Protein AF-A0A1X4HXM1-F1 (afdb_monomer)

Structure (mmCIF, N/CA/C/O backbone):
data_AF-A0A1X4HXM1-F1
#
_entry.id   AF-A0A1X4HXM1-F1
#
loop_
_atom_site.group_PDB
_atom_site.id
_atom_site.type_symbol
_atom_site.label_atom_id
_atom_site.label_alt_id
_atom_site.label_comp_id
_atom_site.label_asym_id
_atom_site.label_entity_id
_atom_site.label_seq_id
_atom_site.pdbx_PDB_ins_code
_atom_site.Cartn_x
_atom_site.Cartn_y
_atom_site.Cartn_z
_atom_site.occupancy
_atom_site.B_iso_or_equiv
_atom_site.auth_seq_id
_atom_site.auth_comp_id
_atom_site.auth_asym_id
_atom_site.auth_atom_id
_atom_site.pdbx_PDB_model_num
ATOM 1 N N . MET A 1 1 ? 23.813 44.637 -38.291 1.00 51.50 1 MET A N 1
ATOM 2 C CA . MET A 1 1 ? 22.691 43.859 -37.714 1.00 51.50 1 MET A CA 1
ATOM 3 C C . MET A 1 1 ? 22.560 42.425 -38.251 1.00 51.50 1 MET A C 1
ATOM 5 O O . MET A 1 1 ? 22.013 41.606 -37.536 1.00 51.50 1 MET A O 1
ATOM 9 N N . GLN A 1 2 ? 23.071 42.062 -39.441 1.00 56.50 2 GLN A N 1
ATOM 10 C CA . GLN A 1 2 ? 22.974 40.673 -39.950 1.00 56.50 2 GLN A CA 1
ATOM 11 C C . GLN A 1 2 ? 23.873 39.649 -39.226 1.00 56.50 2 GLN A C 1
ATOM 13 O O . GLN A 1 2 ? 23.544 38.467 -39.195 1.00 56.50 2 GLN A O 1
ATOM 18 N N . LYS A 1 3 ? 24.991 40.093 -38.631 1.00 57.22 3 LYS A N 1
ATOM 19 C CA . LYS A 1 3 ? 25.939 39.215 -37.922 1.00 57.22 3 LYS A CA 1
ATOM 20 C C . LYS A 1 3 ? 25.284 38.527 -36.720 1.00 57.22 3 LYS A C 1
ATOM 22 O O . LYS A 1 3 ? 25.281 37.312 -36.648 1.00 57.22 3 LYS A O 1
ATOM 27 N N . THR A 1 4 ? 24.591 39.291 -35.877 1.00 70.38 4 THR A N 1
ATOM 28 C CA . THR A 1 4 ? 23.901 38.772 -34.688 1.00 70.38 4 THR A CA 1
ATOM 29 C C . THR A 1 4 ? 22.792 37.775 -35.017 1.00 70.38 4 THR A C 1
ATOM 31 O O . THR A 1 4 ? 22.704 36.748 -34.360 1.00 70.38 4 THR A O 1
ATOM 34 N N . ALA A 1 5 ? 21.979 38.019 -36.051 1.00 70.06 5 ALA A N 1
ATOM 35 C CA . ALA A 1 5 ? 20.930 37.075 -36.447 1.00 70.06 5 ALA A CA 1
ATOM 36 C C . ALA A 1 5 ? 21.510 35.761 -37.004 1.00 70.06 5 ALA A C 1
ATOM 38 O O . ALA A 1 5 ? 21.037 34.683 -36.658 1.00 70.06 5 ALA A O 1
ATOM 39 N N . ARG A 1 6 ? 22.566 35.840 -37.826 1.00 78.38 6 ARG A N 1
ATOM 40 C CA . ARG A 1 6 ? 23.258 34.656 -38.357 1.00 78.38 6 ARG A CA 1
ATOM 41 C C . ARG A 1 6 ? 23.930 33.854 -37.244 1.00 78.38 6 ARG A C 1
ATOM 43 O O . ARG A 1 6 ? 23.811 32.634 -37.232 1.00 78.38 6 ARG A O 1
ATOM 50 N N . ASP A 1 7 ? 24.578 34.533 -36.305 1.00 81.94 7 ASP A N 1
ATOM 51 C CA . ASP A 1 7 ? 25.254 33.900 -35.173 1.00 81.94 7 ASP A CA 1
ATOM 52 C C . ASP A 1 7 ? 24.243 33.261 -34.204 1.00 81.94 7 ASP A C 1
ATOM 54 O O . ASP A 1 7 ? 24.491 32.170 -33.701 1.00 81.94 7 ASP A O 1
ATOM 58 N N . MET A 1 8 ? 23.064 33.870 -34.013 1.00 85.75 8 MET A N 1
ATOM 59 C CA . MET A 1 8 ? 21.958 33.273 -33.250 1.00 85.75 8 MET A CA 1
ATOM 60 C C . MET A 1 8 ? 21.359 32.036 -33.927 1.00 85.75 8 MET A C 1
ATOM 62 O O . MET A 1 8 ? 21.031 31.063 -33.257 1.00 85.75 8 MET A O 1
ATOM 66 N N . ILE A 1 9 ? 21.207 32.050 -35.253 1.00 87.19 9 ILE A N 1
ATOM 67 C CA . ILE A 1 9 ? 20.710 30.881 -35.993 1.00 87.19 9 ILE A CA 1
ATOM 68 C C . ILE A 1 9 ? 21.734 29.743 -35.927 1.00 87.19 9 ILE A C 1
ATOM 70 O O . ILE A 1 9 ? 21.359 28.589 -35.736 1.00 87.19 9 ILE A O 1
ATOM 74 N N . LEU A 1 10 ? 23.026 30.064 -36.040 1.00 87.62 10 LEU A N 1
ATOM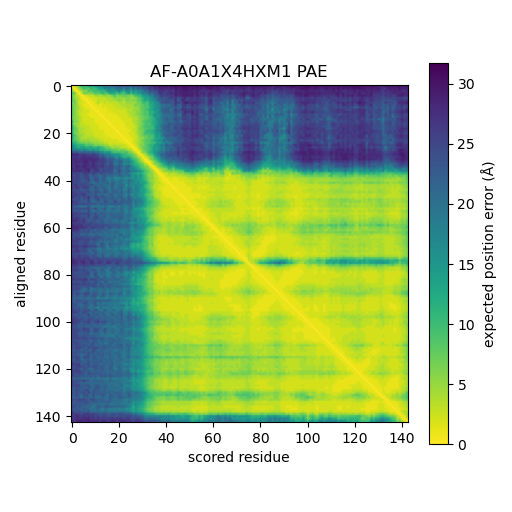 75 C CA . LEU A 1 10 ? 24.104 29.083 -35.922 1.00 87.62 10 LEU A CA 1
ATOM 76 C C . LEU A 1 10 ? 24.207 28.508 -34.506 1.00 87.62 10 LEU A C 1
ATOM 78 O O . LEU A 1 10 ? 24.401 27.303 -34.362 1.00 87.62 10 LEU A O 1
ATOM 82 N N . SER A 1 11 ? 24.044 29.330 -33.467 1.00 87.19 11 SER A N 1
ATOM 83 C CA . SER A 1 11 ? 24.045 28.843 -32.086 1.00 87.19 11 SER A CA 1
ATOM 84 C C . SER A 1 11 ? 22.822 27.977 -31.790 1.00 87.19 11 SER A C 1
ATOM 86 O O . SER A 1 11 ? 22.972 26.918 -31.187 1.00 87.19 11 SER A O 1
ATOM 88 N N . LEU A 1 12 ? 21.636 28.358 -32.276 1.00 90.50 12 LEU A N 1
ATOM 89 C CA . LEU A 1 12 ? 20.428 27.548 -32.138 1.00 90.50 12 LEU A CA 1
ATOM 90 C C . LEU A 1 12 ? 20.579 26.202 -32.854 1.00 90.50 12 LEU A C 1
ATOM 92 O O . LEU A 1 12 ? 20.308 25.165 -32.257 1.00 90.50 12 LEU A O 1
ATOM 96 N N . ALA A 1 13 ? 21.086 26.205 -34.090 1.00 92.69 13 ALA A N 1
ATOM 97 C CA . ALA A 1 13 ? 21.341 24.982 -34.846 1.00 92.69 13 ALA A CA 1
ATOM 98 C C . ALA A 1 13 ? 22.339 24.062 -34.129 1.00 92.69 13 ALA A C 1
ATOM 100 O O . ALA A 1 13 ? 22.124 22.852 -34.067 1.00 92.69 13 ALA A O 1
ATOM 101 N N . LEU A 1 14 ? 23.400 24.626 -33.544 1.00 93.75 14 LEU A N 1
ATOM 102 C CA . LEU A 1 14 ? 24.381 23.863 -32.777 1.00 93.75 14 LEU A CA 1
ATOM 103 C C . LEU A 1 14 ? 23.764 23.250 -31.514 1.00 93.75 14 LEU A C 1
ATOM 105 O O . LEU A 1 14 ? 23.992 22.076 -31.235 1.00 93.75 14 LEU A O 1
ATOM 109 N N . ILE A 1 15 ? 22.957 24.012 -30.772 1.00 91.12 15 ILE A N 1
ATOM 110 C CA . ILE A 1 15 ? 22.281 23.523 -29.564 1.00 91.12 15 ILE A CA 1
ATOM 111 C C . ILE A 1 15 ? 21.285 22.414 -29.917 1.00 91.12 15 ILE A C 1
ATOM 113 O O . ILE A 1 15 ? 21.283 21.378 -29.259 1.00 91.12 15 ILE A O 1
ATOM 117 N N . THR A 1 16 ? 20.480 22.581 -30.970 1.00 92.19 16 THR A N 1
ATOM 118 C CA . THR A 1 16 ? 19.543 21.545 -31.429 1.00 92.19 16 THR A CA 1
ATOM 119 C C . THR A 1 16 ? 20.273 20.288 -31.891 1.00 92.19 16 THR A C 1
ATOM 121 O O . THR A 1 16 ? 19.831 19.186 -31.584 1.00 92.19 16 THR A O 1
ATOM 124 N N . LEU A 1 17 ? 21.410 20.432 -32.577 1.00 94.50 17 LEU A N 1
ATOM 125 C CA . LEU A 1 17 ? 22.234 19.299 -32.992 1.00 94.50 17 LEU A CA 1
ATOM 126 C C . LEU A 1 17 ? 22.776 18.533 -31.779 1.00 94.50 17 LEU A C 1
ATOM 128 O O . LEU A 1 17 ? 22.647 17.315 -31.720 1.00 94.50 17 LEU A O 1
ATOM 132 N N . VAL A 1 18 ? 23.319 19.236 -30.783 1.00 93.12 18 VAL A N 1
ATOM 133 C CA . VAL A 1 18 ? 23.794 18.614 -29.538 1.00 93.12 18 VAL A CA 1
ATOM 134 C C . VAL A 1 18 ? 22.643 17.951 -28.780 1.00 93.12 18 VAL A C 1
ATOM 136 O O . VAL A 1 18 ? 22.785 16.810 -28.352 1.00 93.12 18 VAL A O 1
ATOM 139 N N . ALA A 1 19 ? 21.491 18.613 -28.659 1.00 87.69 19 ALA A N 1
ATOM 140 C CA . ALA A 1 19 ? 20.307 18.049 -28.017 1.00 87.69 19 ALA A CA 1
ATOM 141 C C . ALA A 1 19 ? 19.807 16.789 -28.740 1.00 87.69 19 ALA A C 1
ATOM 143 O O . ALA A 1 19 ? 19.483 15.807 -28.083 1.00 87.69 19 ALA A O 1
ATOM 144 N N . GLY A 1 20 ? 19.806 16.781 -30.076 1.00 89.25 20 GLY A N 1
ATOM 145 C CA . GLY A 1 20 ? 19.439 15.616 -30.883 1.00 89.25 20 GLY A CA 1
ATOM 146 C C . GLY A 1 2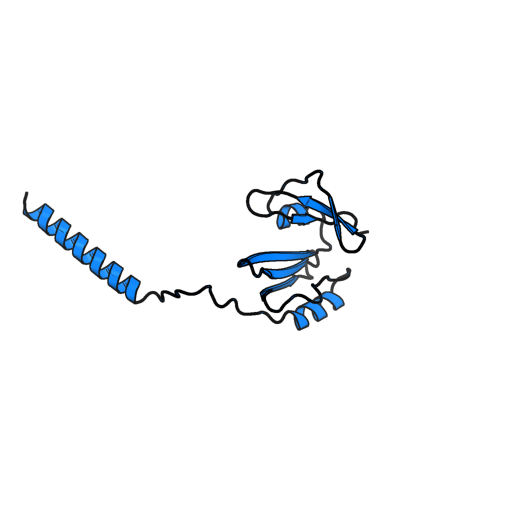0 ? 20.425 14.456 -30.742 1.00 89.25 20 GLY A C 1
ATOM 147 O O . GLY A 1 20 ? 20.010 13.303 -30.686 1.00 89.25 20 GLY A O 1
ATOM 148 N N . VAL A 1 21 ? 21.724 14.747 -30.619 1.00 91.06 21 VAL A N 1
ATOM 149 C CA . VAL A 1 21 ? 22.744 13.732 -30.322 1.00 91.06 21 VAL A CA 1
ATOM 150 C C . VAL A 1 21 ? 22.531 13.153 -28.924 1.00 91.06 21 VAL A C 1
ATOM 152 O O . VAL A 1 21 ? 22.490 11.937 -28.783 1.00 91.06 21 VAL A O 1
ATOM 155 N N . VAL A 1 22 ? 22.337 13.991 -27.901 1.00 87.56 22 VAL A N 1
ATOM 156 C CA . VAL A 1 22 ? 22.036 13.521 -26.537 1.00 87.56 22 VAL A CA 1
ATOM 157 C C . VAL A 1 22 ? 20.765 12.676 -26.529 1.00 87.56 22 VAL A C 1
ATOM 159 O O . VAL A 1 22 ? 20.764 11.601 -25.944 1.00 87.56 22 VAL A O 1
ATOM 162 N N . TRP A 1 23 ? 19.719 13.117 -27.227 1.00 83.56 23 TRP A N 1
ATOM 163 C CA . TRP A 1 23 ? 18.474 12.373 -27.390 1.00 83.56 23 TRP A CA 1
ATOM 164 C C . TRP A 1 23 ? 18.716 10.999 -28.034 1.00 83.56 23 TRP A C 1
ATOM 166 O O . TRP A 1 23 ? 18.313 9.995 -27.469 1.00 83.56 23 TRP A O 1
ATOM 176 N N . LEU A 1 24 ? 19.479 10.909 -29.127 1.00 85.38 24 LEU A N 1
ATOM 177 C CA . LEU A 1 24 ? 19.844 9.626 -29.753 1.00 85.38 24 LEU A CA 1
ATOM 178 C C . LEU A 1 24 ? 20.560 8.648 -28.806 1.00 85.38 24 LEU A C 1
ATOM 180 O O . LEU A 1 24 ? 20.439 7.438 -28.981 1.00 85.38 24 LEU A O 1
ATOM 184 N N . PHE A 1 25 ? 21.319 9.159 -27.832 1.00 81.94 25 PHE A N 1
ATOM 185 C CA . PHE A 1 25 ? 22.025 8.344 -26.839 1.00 81.94 25 PHE A CA 1
ATOM 186 C C . PHE A 1 25 ? 21.205 8.047 -25.580 1.00 81.94 25 PHE A C 1
ATOM 188 O O . PHE A 1 25 ? 21.586 7.159 -24.815 1.00 81.94 25 PHE A O 1
ATOM 195 N N . ILE A 1 26 ? 20.097 8.753 -25.346 1.00 77.31 26 ILE A N 1
ATOM 196 C CA . ILE A 1 26 ? 19.153 8.392 -24.292 1.00 77.31 26 ILE A CA 1
ATOM 197 C C . ILE A 1 26 ? 18.353 7.189 -24.807 1.00 77.31 26 ILE A C 1
ATOM 199 O O . ILE A 1 26 ? 17.733 7.287 -25.868 1.00 77.31 26 ILE A O 1
ATOM 203 N N . PRO A 1 27 ? 18.367 6.041 -24.110 1.00 70.19 27 PRO A N 1
ATOM 204 C CA . PRO A 1 27 ? 17.535 4.912 -24.489 1.00 70.19 27 PRO A CA 1
ATOM 205 C C . PRO A 1 27 ? 16.064 5.332 -24.415 1.00 70.19 27 PRO A C 1
ATOM 207 O O . PRO A 1 27 ? 15.543 5.658 -23.350 1.00 70.19 27 PRO A O 1
ATOM 210 N N . HIS A 1 28 ? 15.420 5.357 -25.578 1.00 62.22 28 HIS A N 1
ATOM 211 C CA . HIS A 1 28 ? 13.986 5.556 -25.719 1.00 62.22 28 HIS A CA 1
ATOM 212 C C . HIS A 1 28 ? 13.341 4.182 -25.625 1.00 62.22 28 HIS A C 1
ATOM 214 O O . HIS A 1 28 ? 13.176 3.485 -26.624 1.00 62.22 28 HIS A O 1
ATOM 220 N N . GLU A 1 29 ? 13.084 3.734 -24.400 1.00 57.44 29 GLU A N 1
ATOM 221 C CA . GLU A 1 29 ? 12.289 2.530 -24.193 1.00 57.44 29 GLU A CA 1
ATOM 222 C C . GLU A 1 29 ? 10.829 2.861 -24.549 1.00 57.44 29 GLU A C 1
ATOM 224 O O . GLU A 1 29 ? 10.062 3.332 -23.715 1.00 57.44 29 GLU A O 1
ATOM 229 N N . ASP A 1 30 ? 10.456 2.639 -25.816 1.00 49.62 30 ASP A N 1
ATOM 230 C CA . ASP A 1 30 ? 9.081 2.731 -26.345 1.00 49.62 30 ASP A CA 1
ATOM 231 C C . ASP A 1 30 ? 8.210 1.543 -25.879 1.00 49.62 30 ASP A C 1
ATOM 233 O O . ASP A 1 30 ? 7.473 0.918 -26.645 1.00 49.62 30 ASP A O 1
ATOM 237 N N . GLY A 1 31 ? 8.311 1.187 -24.602 1.00 52.25 31 GLY A N 1
ATOM 238 C CA . GLY A 1 31 ? 7.559 0.102 -23.993 1.00 52.25 31 GLY A CA 1
ATOM 239 C C . GLY A 1 31 ? 7.327 0.396 -22.525 1.00 52.25 31 GLY A C 1
ATOM 240 O O . GLY A 1 31 ? 8.193 0.957 -21.858 1.00 52.25 31 GLY A O 1
ATOM 241 N N . GLU A 1 32 ? 6.146 0.034 -22.015 1.00 52.38 32 GLU A N 1
ATOM 242 C CA . GLU A 1 32 ? 5.897 0.068 -20.576 1.00 52.38 32 GLU A CA 1
ATOM 243 C C . GLU A 1 32 ? 7.069 -0.608 -19.863 1.00 52.38 32 GLU A C 1
ATOM 245 O O . GLU A 1 32 ? 7.380 -1.751 -20.220 1.00 52.38 32 GLU A O 1
ATOM 250 N N . PRO A 1 33 ? 7.723 0.072 -18.900 1.00 52.59 33 PRO A N 1
ATOM 251 C CA . PRO A 1 33 ? 8.895 -0.469 -18.232 1.00 52.59 33 PRO A CA 1
ATOM 252 C C . PRO A 1 33 ? 8.563 -1.884 -17.780 1.00 52.59 33 PRO A C 1
ATOM 254 O O . PRO A 1 33 ? 7.509 -2.098 -17.165 1.00 52.59 33 PRO A O 1
ATOM 257 N N . ASP A 1 34 ? 9.411 -2.850 -18.146 1.00 51.97 34 ASP A N 1
ATOM 258 C CA . ASP A 1 34 ? 9.238 -4.238 -17.733 1.00 51.97 34 ASP A CA 1
ATOM 259 C C . ASP A 1 34 ? 9.310 -4.255 -16.212 1.00 51.97 34 ASP A C 1
ATOM 261 O O . ASP A 1 34 ? 10.386 -4.210 -15.609 1.00 51.97 34 ASP A O 1
ATOM 265 N N . ILE A 1 35 ? 8.139 -4.178 -15.575 1.00 57.31 35 ILE A N 1
ATOM 266 C CA . ILE A 1 35 ? 8.089 -4.083 -14.133 1.00 57.31 35 ILE A CA 1
ATOM 267 C C . ILE A 1 35 ? 8.567 -5.419 -13.622 1.00 57.31 35 ILE A C 1
ATOM 269 O O . ILE A 1 35 ? 7.854 -6.424 -13.691 1.00 57.31 35 ILE A O 1
ATOM 273 N N . LYS A 1 36 ? 9.805 -5.398 -13.131 1.00 62.19 36 LYS A N 1
ATOM 274 C CA . LYS A 1 36 ? 10.488 -6.545 -12.572 1.00 62.19 36 LYS A CA 1
ATOM 275 C C . LYS A 1 36 ? 9.580 -7.158 -11.519 1.00 62.19 36 LYS A C 1
ATOM 277 O O . LYS A 1 36 ? 9.412 -6.598 -10.437 1.00 62.19 36 LYS A O 1
ATOM 282 N N . ARG A 1 37 ? 8.983 -8.301 -11.862 1.00 71.44 37 ARG A N 1
ATOM 283 C CA . ARG A 1 37 ? 8.148 -9.058 -10.935 1.00 71.44 37 ARG A CA 1
ATOM 284 C C . ARG A 1 37 ? 8.994 -9.395 -9.720 1.00 71.44 37 ARG A C 1
ATOM 286 O O . ARG A 1 37 ? 10.048 -10.021 -9.849 1.00 71.44 37 ARG A O 1
ATOM 293 N N . VAL A 1 38 ? 8.537 -8.967 -8.554 1.00 80.19 38 VAL A N 1
ATOM 294 C CA . VAL A 1 38 ? 9.175 -9.326 -7.293 1.00 80.19 38 VAL A CA 1
ATOM 295 C C . VAL A 1 38 ? 8.493 -10.579 -6.758 1.00 80.19 38 VAL A C 1
ATOM 297 O O . VAL A 1 38 ? 7.278 -10.591 -6.563 1.00 80.19 38 VAL A O 1
ATOM 300 N N . ASP A 1 39 ? 9.263 -11.643 -6.528 1.00 84.62 39 ASP A N 1
ATOM 301 C CA . ASP A 1 39 ? 8.771 -12.787 -5.760 1.00 84.62 39 ASP A CA 1
ATOM 302 C C . ASP A 1 39 ? 8.722 -12.388 -4.282 1.00 84.62 39 ASP A C 1
ATOM 304 O O . ASP A 1 39 ? 9.751 -12.272 -3.621 1.00 84.62 39 ASP A O 1
ATOM 308 N N . TYR A 1 40 ? 7.512 -12.150 -3.779 1.00 90.00 40 TYR A N 1
ATOM 309 C CA . TYR A 1 40 ? 7.269 -11.717 -2.406 1.00 90.00 40 TYR A CA 1
ATOM 310 C C . TYR A 1 40 ? 7.078 -12.883 -1.428 1.00 90.00 40 TYR A C 1
ATOM 312 O O . TYR A 1 40 ? 6.777 -12.659 -0.255 1.00 90.00 40 TYR A O 1
ATOM 320 N N . ARG A 1 41 ? 7.207 -14.145 -1.867 1.00 89.88 41 ARG A N 1
ATOM 321 C CA . ARG A 1 41 ? 6.864 -15.307 -1.033 1.00 89.88 41 ARG A CA 1
ATOM 322 C C . ARG A 1 41 ? 7.765 -15.430 0.192 1.00 89.88 41 ARG A C 1
ATOM 324 O O . ARG A 1 41 ? 7.286 -15.771 1.273 1.00 89.88 41 ARG A O 1
ATOM 331 N N . VAL A 1 42 ? 9.061 -15.168 0.031 1.00 89.19 42 VAL A N 1
ATOM 332 C CA . VAL A 1 42 ? 10.035 -15.238 1.131 1.00 89.19 42 VAL A CA 1
ATOM 333 C C . VAL A 1 42 ? 9.772 -14.130 2.150 1.00 89.19 42 VAL A C 1
ATOM 335 O O . VAL A 1 42 ? 9.705 -14.404 3.351 1.00 89.19 42 VAL A O 1
ATOM 338 N N . ASP A 1 43 ? 9.551 -12.905 1.679 1.00 91.38 43 ASP A N 1
ATOM 339 C CA . ASP A 1 43 ? 9.205 -11.752 2.509 1.00 91.38 43 ASP A CA 1
ATOM 340 C C . ASP A 1 43 ? 7.890 -11.966 3.254 1.00 91.38 43 ASP A C 1
ATOM 342 O O . ASP A 1 43 ? 7.832 -11.736 4.457 1.00 91.38 43 ASP A O 1
ATOM 346 N N . LEU A 1 44 ? 6.862 -12.495 2.584 1.00 93.25 44 LEU A N 1
ATOM 347 C CA . LEU A 1 44 ? 5.578 -12.816 3.204 1.00 93.25 44 LEU A CA 1
ATOM 348 C C . LEU A 1 44 ? 5.728 -13.858 4.315 1.00 93.25 44 LEU A C 1
ATOM 350 O O . LEU A 1 44 ? 5.171 -13.689 5.396 1.00 93.25 44 LEU A O 1
ATOM 354 N N . LEU A 1 45 ? 6.477 -14.939 4.075 1.00 93.19 45 LEU A N 1
ATOM 355 C CA . LEU A 1 45 ? 6.736 -15.954 5.102 1.00 93.19 45 LEU A CA 1
ATOM 356 C C . LEU A 1 45 ? 7.514 -15.376 6.286 1.00 93.19 45 LEU A C 1
ATOM 358 O O . LEU A 1 45 ? 7.263 -15.754 7.429 1.00 93.19 45 LEU A O 1
ATOM 362 N N . THR A 1 46 ? 8.446 -14.464 6.018 1.00 90.94 46 THR A N 1
ATOM 363 C CA . THR A 1 46 ? 9.226 -13.781 7.053 1.00 90.94 46 THR A CA 1
ATOM 364 C C . THR A 1 46 ? 8.339 -12.840 7.867 1.00 90.94 46 THR A C 1
ATOM 366 O O . THR A 1 46 ? 8.323 -12.934 9.092 1.00 90.94 46 THR A O 1
ATOM 369 N N . ALA A 1 47 ? 7.535 -12.007 7.203 1.00 93.50 47 ALA A N 1
ATOM 370 C CA . ALA A 1 47 ? 6.591 -11.092 7.832 1.00 93.50 47 ALA A CA 1
ATOM 371 C C . ALA A 1 47 ? 5.558 -11.848 8.677 1.00 93.50 47 ALA A C 1
ATOM 373 O O . ALA A 1 47 ? 5.378 -11.523 9.841 1.00 93.50 47 ALA A O 1
ATOM 374 N N . ARG A 1 48 ? 4.962 -12.933 8.159 1.00 95.25 48 ARG A N 1
ATOM 375 C CA . ARG A 1 48 ? 3.995 -13.770 8.901 1.00 95.25 48 ARG A CA 1
ATOM 376 C C . ARG A 1 48 ? 4.562 -14.409 10.169 1.00 95.25 48 ARG A C 1
ATOM 378 O O . ARG A 1 48 ? 3.797 -14.737 11.066 1.00 95.25 48 ARG A O 1
ATOM 385 N N . ARG A 1 49 ? 5.877 -14.642 10.232 1.00 93.38 49 ARG A N 1
ATOM 386 C CA . ARG A 1 49 ? 6.542 -15.172 11.435 1.00 93.38 49 ARG A CA 1
ATOM 387 C C . ARG A 1 49 ? 6.910 -14.081 12.434 1.00 93.38 49 ARG A C 1
ATOM 389 O O . ARG A 1 49 ? 7.041 -14.382 13.613 1.00 93.38 49 ARG A O 1
ATOM 396 N N . ALA A 1 50 ? 7.160 -12.869 11.949 1.00 91.25 50 ALA A N 1
ATOM 397 C CA . ALA A 1 50 ? 7.694 -11.774 12.746 1.00 91.25 50 ALA A CA 1
ATOM 398 C C . ALA A 1 50 ? 6.626 -10.783 13.222 1.00 91.25 50 ALA A C 1
ATOM 400 O O . ALA A 1 50 ? 6.853 -10.120 14.228 1.00 91.25 50 ALA A O 1
ATOM 401 N N . ALA A 1 51 ? 5.517 -10.645 12.497 1.00 93.50 51 ALA A N 1
ATOM 402 C CA . ALA A 1 51 ? 4.445 -9.716 12.821 1.00 93.50 51 ALA A CA 1
ATOM 403 C C . ALA A 1 51 ? 3.530 -10.280 13.912 1.00 93.50 51 ALA A C 1
ATOM 405 O O . ALA A 1 51 ? 3.233 -11.474 13.954 1.00 93.50 51 ALA A O 1
ATOM 406 N N . SER A 1 52 ? 3.036 -9.385 14.755 1.00 92.81 52 SER A N 1
ATOM 407 C CA . SER A 1 52 ? 2.047 -9.638 15.805 1.00 92.81 52 SER A CA 1
ATOM 408 C C . SER A 1 52 ? 0.620 -9.842 15.276 1.00 92.81 52 SER A C 1
ATOM 410 O O . SER A 1 52 ? -0.267 -10.230 16.033 1.00 92.81 52 SER A O 1
ATOM 412 N N . TYR A 1 53 ? 0.393 -9.617 13.980 1.00 92.06 53 TYR A N 1
ATOM 413 C CA . TYR A 1 53 ? -0.911 -9.685 13.321 1.00 92.06 53 TYR A CA 1
ATOM 414 C C . TYR A 1 53 ? -0.878 -10.603 12.083 1.00 92.06 53 TYR A C 1
ATOM 416 O O . TYR A 1 53 ? 0.188 -10.857 11.511 1.00 92.06 53 TYR A O 1
ATOM 424 N N . PRO A 1 54 ? -2.039 -11.106 11.615 1.00 92.12 54 PRO A N 1
ATOM 425 C CA . PRO A 1 54 ? -2.101 -11.926 10.409 1.00 92.12 54 PRO A CA 1
ATOM 426 C C . PRO A 1 54 ? -1.795 -11.090 9.154 1.00 92.12 54 PRO A C 1
ATOM 428 O O . PRO A 1 54 ? -2.635 -10.334 8.658 1.00 92.12 54 PRO A O 1
ATOM 431 N N . VAL A 1 55 ? -0.578 -11.243 8.624 1.00 94.50 55 VAL A N 1
ATOM 432 C CA . VAL A 1 55 ? -0.139 -10.563 7.397 1.00 94.50 55 VAL A CA 1
ATOM 433 C C . VAL A 1 55 ? -0.927 -11.071 6.186 1.00 94.50 55 VAL A C 1
ATOM 435 O O . VAL A 1 55 ? -0.876 -12.257 5.822 1.00 94.50 55 VAL A O 1
ATOM 438 N N . ALA A 1 56 ? -1.633 -10.142 5.552 1.00 92.50 56 ALA A N 1
ATOM 439 C CA . ALA A 1 56 ? -2.469 -10.336 4.387 1.00 92.50 56 ALA A CA 1
ATOM 440 C C . ALA A 1 56 ? -1.639 -10.287 3.102 1.00 92.50 56 ALA A C 1
ATOM 442 O O . ALA A 1 56 ? -0.784 -9.425 2.893 1.00 92.50 56 ALA A O 1
ATOM 443 N N . ALA A 1 57 ? -1.946 -11.216 2.210 1.00 93.00 57 ALA A N 1
ATOM 444 C CA . ALA A 1 57 ? -1.492 -11.213 0.835 1.00 93.00 57 ALA A CA 1
ATOM 445 C C . ALA A 1 57 ? -2.648 -11.719 -0.028 1.00 93.00 57 ALA A C 1
ATOM 447 O O . ALA A 1 57 ? -3.454 -12.515 0.459 1.00 93.00 57 ALA A O 1
ATOM 448 N N . PRO A 1 58 ? -2.754 -11.262 -1.278 1.00 89.94 58 PRO A N 1
ATOM 449 C CA . PRO A 1 58 ? -3.829 -11.700 -2.144 1.00 89.94 58 PRO A CA 1
ATOM 450 C C . PRO A 1 58 ? -3.671 -13.175 -2.533 1.00 89.94 58 PRO A C 1
ATOM 452 O O . PRO A 1 58 ? -2.557 -13.676 -2.707 1.00 89.94 58 PRO A O 1
ATOM 455 N N . GLU A 1 59 ? -4.803 -13.851 -2.704 1.00 87.75 59 GLU A N 1
ATOM 456 C CA . GLU A 1 59 ? -4.890 -15.249 -3.122 1.00 87.75 59 GLU A CA 1
ATOM 457 C C . GLU A 1 59 ? -5.643 -15.341 -4.452 1.00 87.75 59 GLU A C 1
ATOM 459 O O . GLU A 1 59 ? -6.633 -14.644 -4.666 1.00 87.75 59 GLU A O 1
ATOM 464 N N . GLY A 1 60 ? -5.163 -16.186 -5.369 1.00 86.88 60 GLY A N 1
ATOM 465 C CA . GLY A 1 60 ? -5.845 -16.428 -6.645 1.00 86.88 60 GLY A CA 1
ATOM 466 C C . GLY A 1 60 ? -5.845 -15.251 -7.629 1.00 86.88 60 GLY A C 1
ATOM 467 O O . GLY A 1 60 ? -6.676 -15.231 -8.535 1.00 86.88 60 GLY A O 1
ATOM 468 N N . LEU A 1 61 ? -4.936 -14.278 -7.484 1.00 88.00 61 LEU A N 1
ATOM 469 C CA . LEU A 1 61 ? -4.809 -13.202 -8.469 1.00 88.00 61 LEU A CA 1
ATOM 470 C C . LEU A 1 61 ? -4.374 -13.749 -9.841 1.00 88.00 61 LEU A C 1
ATOM 472 O O . LEU A 1 61 ? -3.444 -14.558 -9.906 1.00 88.00 61 LEU A O 1
ATOM 476 N N . PRO A 1 62 ? -4.989 -13.281 -10.944 1.00 89.56 62 PRO A N 1
ATOM 477 C CA . PRO A 1 62 ? -4.523 -13.582 -12.295 1.00 89.56 62 PRO A CA 1
ATOM 478 C C . PRO A 1 62 ? -3.078 -13.119 -12.531 1.00 89.56 62 PRO A C 1
ATOM 480 O O . PRO A 1 62 ? -2.666 -12.090 -12.001 1.00 89.56 62 PRO A O 1
ATOM 483 N N . GLU A 1 63 ? -2.343 -13.789 -13.427 1.00 86.31 63 GLU A N 1
ATOM 484 C CA . GLU A 1 63 ? -0.941 -13.452 -13.770 1.00 86.31 63 GLU A CA 1
ATOM 485 C C . GLU A 1 63 ? -0.731 -12.032 -14.331 1.00 86.31 63 GLU A C 1
ATOM 487 O O . GLU A 1 63 ? 0.400 -11.531 -14.389 1.00 86.31 63 GLU A O 1
ATOM 492 N N . ALA A 1 64 ? -1.818 -11.394 -14.773 1.00 88.88 64 ALA A N 1
ATOM 493 C CA . ALA A 1 64 ? -1.828 -10.010 -15.225 1.00 88.88 64 ALA A CA 1
ATOM 494 C C . ALA A 1 64 ? -1.532 -9.017 -14.085 1.00 88.88 64 ALA A C 1
ATOM 496 O O . ALA A 1 64 ? -1.005 -7.940 -14.350 1.00 88.88 64 ALA A O 1
ATOM 497 N N . TRP A 1 65 ? -1.804 -9.390 -12.830 1.00 92.31 65 TRP A N 1
ATOM 498 C CA . TRP A 1 65 ? -1.392 -8.623 -11.658 1.00 92.31 65 TRP A CA 1
ATOM 499 C C . TRP A 1 65 ? 0.089 -8.862 -11.386 1.00 92.31 65 TRP A C 1
ATOM 501 O O . TRP A 1 65 ? 0.510 -9.968 -11.041 1.00 92.31 65 TRP A O 1
ATOM 511 N N . LYS A 1 66 ? 0.902 -7.820 -11.550 1.00 91.62 66 LYS A N 1
ATOM 512 C CA . LYS A 1 66 ? 2.356 -7.926 -11.398 1.00 91.62 66 LYS A CA 1
ATOM 513 C C . LYS A 1 66 ? 2.768 -7.385 -10.030 1.00 91.62 66 LYS A C 1
ATOM 515 O O . LYS A 1 66 ? 2.601 -6.189 -9.820 1.00 91.62 66 LYS A O 1
ATOM 520 N N . PRO A 1 67 ? 3.316 -8.195 -9.107 1.00 91.69 67 PRO A N 1
ATOM 521 C CA . PRO A 1 67 ? 3.884 -7.674 -7.867 1.00 91.69 67 PRO A CA 1
ATOM 522 C C . PRO A 1 67 ? 5.1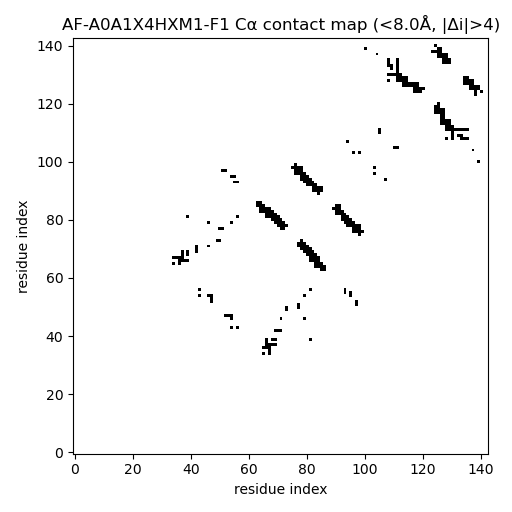17 -6.823 -8.180 1.00 91.69 67 PRO A C 1
ATOM 524 O O . PRO A 1 67 ? 6.032 -7.275 -8.873 1.00 91.69 67 PRO A O 1
ATOM 527 N N . THR A 1 68 ? 5.136 -5.592 -7.679 1.00 91.75 68 THR A N 1
ATOM 528 C CA . THR A 1 68 ? 6.145 -4.576 -8.023 1.00 91.75 68 THR A CA 1
ATOM 529 C C . THR A 1 68 ? 7.042 -4.222 -6.847 1.00 91.75 68 THR A C 1
ATOM 531 O O . THR A 1 68 ? 8.181 -3.801 -7.032 1.00 91.75 68 THR A O 1
ATOM 534 N N . SER A 1 69 ? 6.533 -4.372 -5.626 1.00 90.69 69 SER A N 1
ATOM 535 C CA . SER A 1 69 ? 7.234 -3.994 -4.404 1.00 90.69 69 SER A CA 1
ATOM 536 C C . SER A 1 69 ? 6.776 -4.852 -3.235 1.00 90.69 69 SER A C 1
ATOM 538 O O . SER A 1 69 ? 5.593 -5.126 -3.069 1.00 90.69 69 SER A O 1
ATOM 540 N N . VAL A 1 70 ? 7.722 -5.245 -2.387 1.00 94.56 70 VAL A N 1
ATOM 541 C CA . VAL A 1 70 ? 7.445 -5.892 -1.104 1.00 94.56 70 VAL A CA 1
ATOM 542 C C . VAL A 1 70 ? 8.374 -5.314 -0.050 1.00 94.56 70 VAL A C 1
ATOM 544 O O . VAL A 1 70 ? 9.546 -5.039 -0.326 1.00 94.56 70 VAL A O 1
ATOM 547 N N . ARG A 1 71 ? 7.848 -5.067 1.150 1.00 91.75 71 ARG A N 1
ATOM 548 C CA . ARG A 1 71 ? 8.648 -4.611 2.285 1.00 91.75 71 ARG A CA 1
ATOM 549 C C . ARG A 1 71 ? 7.987 -4.983 3.604 1.00 91.75 71 ARG A C 1
ATOM 551 O O . ARG A 1 71 ? 6.800 -4.746 3.797 1.00 91.75 71 ARG A O 1
ATOM 558 N N . TYR A 1 72 ? 8.799 -5.469 4.538 1.00 92.94 72 TYR A N 1
ATOM 559 C CA . TYR A 1 72 ? 8.429 -5.610 5.941 1.00 92.94 72 TYR A CA 1
ATOM 560 C C . TYR A 1 72 ? 9.399 -4.819 6.827 1.00 92.94 72 TYR A C 1
ATOM 562 O O . TYR A 1 72 ? 10.616 -4.912 6.648 1.00 92.94 72 TYR A O 1
ATOM 570 N N . ARG A 1 73 ? 8.882 -4.027 7.773 1.00 91.12 73 ARG A N 1
ATOM 571 C CA . ARG A 1 73 ? 9.680 -3.229 8.719 1.00 91.12 73 ARG A CA 1
ATOM 572 C C . ARG A 1 73 ? 9.245 -3.498 10.159 1.00 91.12 73 ARG A C 1
ATOM 574 O O . ARG A 1 73 ? 8.338 -2.851 10.669 1.00 91.12 73 ARG A O 1
ATOM 581 N N . GLY A 1 74 ? 9.947 -4.410 10.832 1.00 86.56 74 GLY A N 1
ATOM 582 C CA . GLY A 1 74 ? 9.642 -4.818 12.211 1.00 86.56 74 GLY A CA 1
ATOM 583 C C . GLY A 1 74 ? 10.027 -3.821 13.314 1.00 86.56 74 GLY A C 1
ATOM 584 O O . GLY A 1 74 ? 9.566 -3.963 14.435 1.00 86.56 74 GLY A O 1
ATOM 585 N N . THR A 1 75 ? 10.875 -2.827 13.042 1.00 78.50 75 THR A N 1
ATOM 586 C CA . THR A 1 75 ? 11.557 -2.047 14.098 1.00 78.50 75 THR A CA 1
ATOM 587 C C . THR A 1 75 ? 10.753 -0.898 14.709 1.00 78.50 75 THR A C 1
ATOM 589 O O . THR A 1 75 ? 11.217 -0.309 15.678 1.00 78.50 75 THR A O 1
ATOM 592 N N . GLU A 1 76 ? 9.586 -0.548 14.165 1.00 74.81 76 GLU A N 1
ATOM 593 C CA . GLU A 1 76 ? 8.804 0.609 14.641 1.00 74.81 76 GLU A CA 1
ATOM 594 C C . GLU A 1 76 ? 7.317 0.290 14.765 1.00 74.81 76 GLU A C 1
ATOM 596 O O . GLU A 1 76 ? 6.728 0.417 15.832 1.00 74.81 76 GLU A O 1
ATOM 601 N N . SER A 1 77 ? 6.711 -0.121 13.656 1.00 86.69 77 SER A N 1
ATOM 602 C CA . SER A 1 77 ? 5.263 -0.286 13.525 1.00 86.69 77 SER A CA 1
ATOM 603 C C . SER A 1 77 ? 4.883 -1.626 12.909 1.00 86.69 77 SER A C 1
ATOM 605 O O . SER A 1 77 ? 3.738 -1.815 12.513 1.00 86.69 77 SER A O 1
ATOM 607 N N . GLU A 1 78 ? 5.850 -2.543 12.796 1.00 92.44 78 GLU A N 1
ATOM 608 C CA . GLU A 1 78 ? 5.684 -3.826 12.111 1.00 92.44 78 GLU A CA 1
ATOM 609 C C . GLU A 1 78 ? 5.022 -3.639 10.740 1.00 92.44 78 GLU A C 1
ATOM 611 O O . GLU A 1 78 ? 4.068 -4.326 10.408 1.00 92.44 78 GLU A O 1
ATOM 616 N N . ALA A 1 79 ? 5.467 -2.653 9.956 1.00 93.94 79 ALA A N 1
ATOM 617 C CA . ALA A 1 79 ? 4.775 -2.251 8.736 1.00 93.94 79 ALA A CA 1
ATOM 618 C C . ALA A 1 79 ? 4.978 -3.273 7.611 1.00 93.94 79 ALA A C 1
ATOM 620 O O . ALA A 1 79 ? 6.115 -3.597 7.252 1.00 93.94 79 ALA A O 1
ATOM 621 N N . TRP A 1 80 ? 3.876 -3.727 7.027 1.00 96.19 80 TRP A N 1
ATOM 622 C CA . TRP A 1 80 ? 3.820 -4.580 5.851 1.00 96.19 80 TRP A CA 1
ATOM 623 C C . TRP A 1 80 ? 3.332 -3.786 4.644 1.00 96.19 80 TRP A C 1
ATOM 625 O O . TRP A 1 80 ? 2.309 -3.109 4.715 1.00 96.19 80 TRP A O 1
ATOM 635 N N . HIS A 1 81 ? 4.063 -3.909 3.540 1.00 95.81 81 HIS A N 1
ATOM 636 C CA . HIS A 1 81 ? 3.749 -3.300 2.259 1.00 95.81 81 HIS A CA 1
ATOM 637 C C . HIS A 1 81 ? 3.905 -4.333 1.149 1.00 95.81 81 HIS A C 1
ATOM 639 O O . HIS A 1 81 ? 4.977 -4.929 0.993 1.00 95.81 81 HIS A O 1
ATOM 645 N N . LEU A 1 82 ? 2.867 -4.474 0.334 1.00 96.06 82 LEU A N 1
ATOM 646 C CA . LEU A 1 82 ? 2.890 -5.286 -0.872 1.00 96.06 82 LEU A CA 1
ATOM 647 C C . LEU A 1 82 ? 2.174 -4.550 -2.008 1.00 96.06 82 LEU A C 1
ATOM 649 O O . LEU A 1 82 ? 0.957 -4.388 -1.973 1.00 96.06 82 LEU A O 1
ATOM 653 N N . GLY A 1 83 ? 2.941 -4.104 -2.999 1.00 95.12 83 GLY A N 1
ATOM 654 C CA . GLY A 1 83 ? 2.462 -3.359 -4.157 1.00 95.12 83 GLY A CA 1
ATOM 655 C C . GLY A 1 83 ? 2.347 -4.215 -5.411 1.00 95.12 83 GLY A C 1
ATOM 656 O O . GLY A 1 83 ? 3.165 -5.105 -5.666 1.00 95.12 83 GLY A O 1
ATOM 657 N N . PHE A 1 84 ? 1.340 -3.902 -6.215 1.00 94.44 84 PHE A N 1
ATOM 658 C CA . PHE A 1 84 ? 1.024 -4.533 -7.482 1.00 94.44 84 PHE A CA 1
ATOM 659 C C . PHE A 1 84 ? 0.739 -3.486 -8.549 1.00 94.44 84 PHE A C 1
ATOM 661 O O . PHE A 1 84 ? 0.205 -2.414 -8.275 1.00 94.44 84 PHE A O 1
ATOM 668 N N . ARG A 1 85 ? 1.012 -3.862 -9.793 1.00 92.94 85 ARG A N 1
ATOM 669 C CA . ARG A 1 85 ? 0.434 -3.229 -10.966 1.00 92.94 85 ARG A CA 1
ATOM 670 C C . ARG A 1 85 ? -0.741 -4.063 -11.447 1.00 92.94 85 ARG A C 1
ATOM 672 O O . ARG A 1 85 ? -0.583 -5.261 -11.706 1.00 92.94 85 ARG A O 1
ATOM 679 N N . ALA A 1 86 ? -1.894 -3.423 -11.527 1.00 92.38 86 ALA A N 1
ATOM 680 C CA . ALA A 1 86 ? -3.131 -3.985 -12.022 1.00 92.38 86 ALA A CA 1
ATOM 681 C C . ALA A 1 86 ? -3.103 -4.134 -13.561 1.00 92.38 86 ALA A C 1
ATOM 683 O O . ALA A 1 86 ? -2.255 -3.532 -14.230 1.00 92.38 86 ALA A O 1
ATOM 684 N N . PRO A 1 87 ? -3.999 -4.952 -14.149 1.00 90.56 87 PRO A N 1
ATOM 685 C CA . PRO A 1 87 ? -4.045 -5.186 -15.597 1.00 90.56 87 PRO A CA 1
ATOM 686 C C . PRO A 1 87 ? -4.356 -3.941 -16.439 1.00 90.56 87 PRO A C 1
ATOM 688 O O . PRO A 1 87 ? -3.973 -3.885 -17.602 1.00 90.56 87 PRO A O 1
ATOM 691 N N . ASP A 1 88 ? -5.049 -2.962 -15.861 1.00 91.50 88 ASP A N 1
ATOM 692 C CA . ASP A 1 88 ? -5.321 -1.640 -16.444 1.00 91.50 88 ASP A CA 1
ATOM 693 C C . ASP A 1 88 ? -4.121 -0.680 -16.346 1.00 91.50 88 ASP A C 1
ATOM 695 O O . ASP A 1 88 ? -4.154 0.427 -16.877 1.00 91.50 88 ASP A O 1
ATOM 699 N N . GLY A 1 89 ? -3.035 -1.124 -15.712 1.00 88.56 89 GLY A N 1
ATOM 700 C CA . GLY A 1 89 ? -1.809 -0.367 -15.535 1.00 88.56 89 GLY A CA 1
ATOM 701 C C . GLY A 1 89 ? -1.754 0.440 -14.242 1.00 88.56 89 GLY A C 1
ATOM 702 O O . GLY A 1 89 ? -0.680 0.981 -13.964 1.00 88.56 89 GLY A O 1
ATOM 703 N N . GLU A 1 90 ? -2.830 0.483 -13.451 1.00 91.06 90 GLU A N 1
ATOM 704 C CA . GLU A 1 90 ? -2.877 1.213 -12.184 1.00 91.06 90 GLU A CA 1
ATOM 705 C C . GLU A 1 90 ? -2.055 0.531 -11.087 1.00 91.06 90 GLU A C 1
ATOM 707 O O . GLU A 1 90 ? -1.738 -0.661 -11.142 1.00 91.06 90 GLU A O 1
ATOM 712 N N . TYR A 1 91 ? -1.683 1.304 -10.069 1.00 91.88 91 TYR A N 1
ATOM 713 C CA . TYR A 1 91 ? -0.954 0.804 -8.912 1.00 91.88 91 TYR A CA 1
ATOM 714 C C . TYR A 1 91 ? -1.911 0.523 -7.753 1.00 91.88 91 TYR A C 1
ATOM 716 O O . TYR A 1 91 ? -2.706 1.379 -7.373 1.00 91.88 91 TYR A O 1
ATOM 724 N N . VAL A 1 92 ? -1.796 -0.662 -7.155 1.00 94.56 92 VAL A N 1
ATOM 725 C CA . VAL A 1 92 ? -2.609 -1.094 -6.012 1.00 94.56 92 VAL A CA 1
ATOM 726 C C . VAL A 1 92 ? -1.695 -1.689 -4.953 1.00 94.56 92 VAL A C 1
ATOM 728 O O . VAL A 1 92 ? -0.818 -2.489 -5.271 1.00 94.56 92 VAL A O 1
ATOM 731 N N . ALA A 1 93 ? -1.907 -1.348 -3.683 1.00 95.25 93 ALA A N 1
ATOM 732 C CA . ALA A 1 93 ? -1.100 -1.870 -2.586 1.00 95.25 93 ALA A CA 1
ATOM 733 C C . ALA A 1 93 ? -1.947 -2.409 -1.432 1.00 95.25 93 ALA A C 1
ATOM 735 O O . ALA A 1 93 ? -3.029 -1.909 -1.135 1.00 95.25 93 ALA A O 1
ATOM 736 N N . VAL A 1 94 ? -1.403 -3.421 -0.758 1.00 95.56 94 VAL A N 1
ATOM 737 C CA . VAL A 1 94 ? -1.852 -3.896 0.550 1.00 95.56 94 VAL A CA 1
ATOM 738 C C . VAL A 1 94 ? -0.894 -3.344 1.596 1.00 95.56 94 VAL A C 1
ATOM 740 O O . VAL A 1 94 ? 0.309 -3.608 1.548 1.00 95.56 94 VAL A O 1
ATOM 743 N N . GLU A 1 95 ? -1.441 -2.582 2.535 1.00 95.81 95 GLU A N 1
ATOM 744 C CA . GLU A 1 95 ? -0.700 -1.916 3.602 1.00 95.81 95 GLU A CA 1
ATOM 745 C C . GL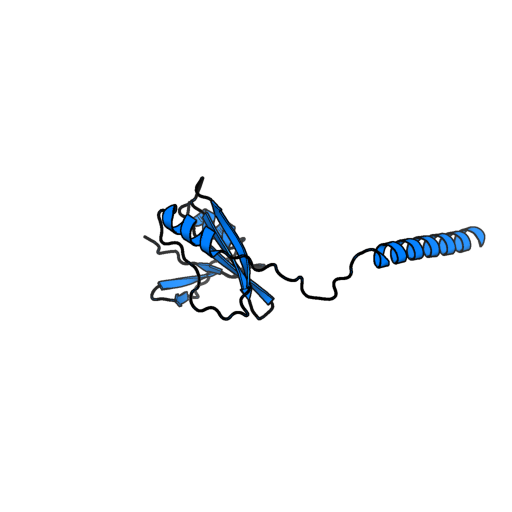U A 1 95 ? -1.258 -2.384 4.951 1.00 95.81 95 GLU A C 1
ATOM 747 O O . GLU A 1 95 ? -2.465 -2.322 5.186 1.00 95.81 95 GLU A O 1
ATOM 752 N N . GLN A 1 96 ? -0.391 -2.855 5.851 1.00 95.50 96 GLN A N 1
ATOM 753 C CA . GLN A 1 96 ? -0.761 -3.210 7.227 1.00 95.50 96 GLN A CA 1
ATOM 754 C C . GLN A 1 96 ? 0.303 -2.738 8.220 1.00 95.50 96 GLN A C 1
ATOM 756 O O . GLN A 1 96 ? 1.465 -2.542 7.867 1.00 95.50 96 GLN A O 1
ATOM 761 N N . SER A 1 97 ? -0.097 -2.523 9.471 1.00 94.81 97 SER A N 1
ATOM 762 C CA . SER A 1 97 ? 0.778 -2.002 10.518 1.00 94.81 97 SER A CA 1
ATOM 763 C C . SER A 1 97 ? 0.184 -2.270 11.898 1.00 94.81 97 SER A C 1
ATOM 765 O O . SER A 1 97 ? -1.032 -2.203 12.068 1.00 94.81 97 SER A O 1
ATOM 767 N N . ALA A 1 98 ? 1.052 -2.518 12.879 1.00 93.12 98 ALA A N 1
ATOM 768 C CA . ALA A 1 98 ? 0.734 -2.542 14.308 1.00 93.12 98 ALA A CA 1
ATOM 769 C C . ALA A 1 98 ? 0.953 -1.170 14.985 1.00 93.12 98 ALA A C 1
ATOM 771 O O . ALA A 1 98 ? 0.811 -1.029 16.198 1.00 93.12 98 ALA A O 1
ATOM 772 N N . GLY A 1 99 ? 1.344 -0.146 14.218 1.00 91.44 99 GLY A N 1
ATOM 773 C CA . GLY A 1 99 ? 1.552 1.211 14.718 1.00 91.44 99 GLY A CA 1
ATOM 774 C C . GLY A 1 99 ? 0.255 1.969 15.028 1.00 91.44 99 GLY A C 1
ATOM 775 O O . GLY A 1 99 ? -0.858 1.452 14.951 1.00 91.44 99 GLY A O 1
ATOM 776 N N . LYS A 1 100 ? 0.389 3.262 15.352 1.00 91.88 100 LYS A N 1
ATOM 777 C CA . LYS A 1 100 ? -0.759 4.138 15.633 1.00 91.88 100 LYS A CA 1
ATOM 778 C C . LYS A 1 100 ? -1.677 4.246 14.407 1.00 91.88 100 LYS A C 1
ATOM 780 O O . LYS A 1 100 ? -1.312 4.880 13.419 1.00 91.88 100 LYS A O 1
ATOM 785 N N . ARG A 1 101 ? -2.900 3.715 14.526 1.00 90.56 101 ARG A N 1
ATOM 786 C CA . ARG A 1 101 ? -3.910 3.643 13.453 1.00 90.56 101 ARG A CA 1
ATOM 787 C C . ARG A 1 101 ? -4.120 4.960 12.704 1.00 90.56 101 ARG A C 1
ATOM 789 O O . ARG A 1 101 ? -4.022 4.972 11.487 1.00 90.56 101 ARG A O 1
ATOM 796 N N . SER A 1 102 ? -4.364 6.066 13.410 1.00 90.94 102 SER A N 1
ATOM 797 C CA . SER A 1 102 ? -4.656 7.352 12.756 1.00 90.94 102 SER A CA 1
ATOM 798 C C . SER A 1 102 ? -3.491 7.855 11.897 1.00 90.94 102 SER A C 1
ATOM 800 O O . SER A 1 102 ? -3.712 8.287 10.776 1.00 90.94 102 SER A O 1
ATOM 802 N N . ALA A 1 103 ? -2.258 7.750 12.405 1.00 91.44 103 ALA A N 1
ATOM 803 C CA . ALA A 1 103 ? -1.058 8.161 11.678 1.00 91.44 103 ALA A CA 1
ATOM 804 C C . ALA A 1 103 ? -0.780 7.239 10.485 1.00 91.44 103 ALA A C 1
ATOM 806 O O . ALA A 1 103 ? -0.351 7.702 9.438 1.00 91.44 103 ALA A O 1
ATOM 807 N N . PHE A 1 104 ? -1.048 5.940 10.633 1.00 92.31 104 PHE A N 1
ATOM 808 C CA . PHE A 1 104 ? -0.906 4.984 9.542 1.00 92.31 104 PHE A CA 1
ATOM 809 C C . PHE A 1 104 ? -1.918 5.231 8.420 1.00 92.31 104 PHE A C 1
ATOM 811 O O . PHE A 1 104 ? -1.535 5.234 7.257 1.00 92.31 104 PHE A O 1
ATOM 818 N N . ILE A 1 105 ? -3.192 5.462 8.755 1.00 92.56 105 ILE A N 1
ATOM 819 C CA . ILE A 1 105 ? -4.222 5.775 7.758 1.00 92.56 105 ILE A CA 1
ATOM 820 C C . ILE A 1 105 ? -3.855 7.072 7.039 1.00 92.56 105 ILE A C 1
ATOM 822 O O . ILE A 1 105 ? -3.791 7.065 5.821 1.00 92.56 105 ILE A O 1
ATOM 826 N N . GLU A 1 106 ? -3.538 8.144 7.767 1.00 91.56 106 GLU A N 1
ATOM 827 C CA . GLU A 1 106 ? -3.158 9.433 7.172 1.00 91.56 106 GLU A CA 1
ATOM 828 C C . GLU A 1 106 ? -1.948 9.316 6.226 1.00 91.56 106 GLU A C 1
ATOM 830 O O . GLU A 1 106 ? -1.990 9.831 5.107 1.00 91.56 106 GLU A O 1
ATOM 835 N N . ASP A 1 107 ? -0.905 8.584 6.637 1.00 92.12 107 ASP A N 1
ATOM 836 C CA . ASP A 1 107 ? 0.271 8.306 5.804 1.00 92.12 107 ASP A CA 1
ATOM 837 C C . ASP A 1 107 ? -0.103 7.502 4.552 1.00 92.12 107 ASP A C 1
ATOM 839 O O . ASP A 1 107 ? 0.268 7.866 3.439 1.00 92.12 107 ASP A O 1
ATOM 843 N N . LYS A 1 108 ? -0.867 6.416 4.690 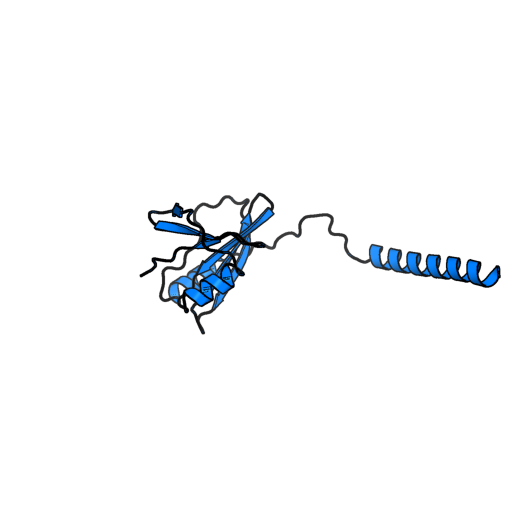1.00 93.50 108 LYS A N 1
ATOM 844 C CA . LYS A 1 108 ? -1.140 5.503 3.569 1.00 93.50 108 LYS A CA 1
ATOM 845 C C . LYS A 1 108 ? -2.211 5.983 2.614 1.00 93.50 108 LYS A C 1
ATOM 847 O O . LYS A 1 108 ? -2.143 5.656 1.434 1.00 93.50 108 LYS A O 1
ATOM 852 N N . THR A 1 109 ? -3.159 6.775 3.090 1.00 92.50 109 THR A N 1
ATOM 853 C CA . THR A 1 109 ? -4.158 7.394 2.225 1.00 92.50 109 THR A CA 1
ATOM 854 C C . THR A 1 109 ? -3.673 8.702 1.611 1.00 92.50 109 THR A C 1
ATOM 856 O O . THR A 1 109 ? -4.375 9.263 0.775 1.00 92.50 109 THR A O 1
ATOM 859 N N . GLN A 1 110 ? -2.486 9.195 1.998 1.00 91.25 110 GLN A N 1
ATOM 860 C CA . GLN A 1 110 ? -1.890 10.430 1.474 1.00 91.25 110 GLN A CA 1
ATOM 861 C C . GLN A 1 110 ? -2.862 11.622 1.554 1.00 91.25 110 GLN A C 1
ATOM 863 O O . GLN A 1 110 ? -2.965 12.430 0.633 1.00 91.25 110 GLN A O 1
ATOM 868 N N . GLY A 1 111 ? -3.600 11.713 2.665 1.00 87.31 111 GLY A N 1
ATOM 869 C CA . GLY A 1 111 ? -4.568 12.786 2.907 1.00 87.31 111 GLY A CA 1
ATOM 870 C C . GLY A 1 111 ? -5.973 12.557 2.339 1.00 87.31 111 GLY A C 1
ATOM 871 O O . GLY A 1 111 ? -6.781 13.482 2.386 1.00 87.31 111 GLY A O 1
ATOM 872 N N . ALA A 1 112 ? -6.302 11.359 1.839 1.00 92.75 112 ALA A N 1
ATOM 873 C CA . ALA A 1 112 ? -7.669 11.054 1.416 1.00 92.75 112 ALA A CA 1
ATOM 874 C C . ALA A 1 112 ? -8.672 11.194 2.576 1.00 92.75 112 ALA A C 1
ATOM 876 O O . ALA A 1 112 ? -8.391 10.821 3.721 1.00 92.75 112 ALA A O 1
ATOM 877 N N . ALA A 1 1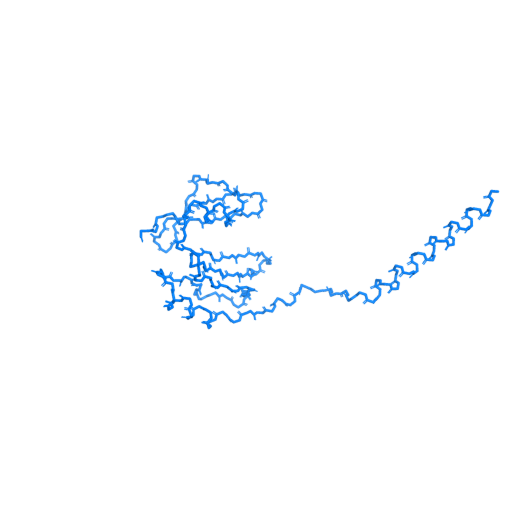13 ? -9.866 11.695 2.266 1.00 93.75 113 ALA A N 1
ATOM 878 C CA . ALA A 1 113 ? -10.928 11.925 3.231 1.00 93.75 113 ALA A CA 1
ATOM 879 C C . ALA A 1 113 ? -11.831 10.693 3.366 1.00 93.75 113 ALA A C 1
ATOM 881 O O . ALA A 1 113 ? -12.224 10.075 2.376 1.00 93.75 113 ALA A O 1
ATOM 882 N N . LYS A 1 114 ? -12.202 10.360 4.608 1.00 94.69 114 LYS A N 1
ATOM 883 C CA . LYS A 1 114 ? -13.179 9.305 4.906 1.00 94.69 114 LYS A CA 1
ATOM 884 C C . LYS A 1 114 ? -14.537 9.667 4.300 1.00 94.69 114 LYS A C 1
ATOM 886 O O . LYS A 1 114 ? -15.046 10.759 4.541 1.00 94.69 114 LYS A O 1
ATOM 891 N N . THR A 1 115 ? -15.140 8.733 3.573 1.00 95.12 115 THR A N 1
ATOM 892 C CA . THR A 1 115 ? -16.490 8.885 3.011 1.00 95.12 115 THR A CA 1
ATOM 893 C C . THR A 1 115 ? -17.526 8.109 3.829 1.00 95.12 115 THR A C 1
ATOM 895 O O . THR A 1 115 ? -17.185 7.308 4.700 1.00 95.12 115 THR A O 1
ATOM 898 N N . GLU A 1 116 ? -18.809 8.302 3.520 1.00 93.31 116 GLU A N 1
ATOM 899 C CA . GLU A 1 116 ? -19.904 7.484 4.069 1.00 93.31 116 GLU A CA 1
ATOM 900 C C . GLU A 1 116 ? -20.058 6.131 3.350 1.00 93.31 116 GLU A C 1
ATOM 902 O O . GLU A 1 116 ? -20.854 5.281 3.756 1.00 93.31 116 GLU A O 1
ATOM 907 N N . THR A 1 117 ? -19.297 5.902 2.274 1.00 95.69 117 THR A N 1
ATOM 908 C CA . THR A 1 117 ? -19.394 4.674 1.486 1.00 95.69 117 THR A CA 1
ATOM 909 C C . THR A 1 117 ? -18.633 3.552 2.172 1.00 95.69 117 THR A C 1
ATOM 911 O O . THR A 1 117 ? -17.426 3.641 2.404 1.00 95.69 117 THR A O 1
ATOM 914 N N . THR A 1 118 ? -19.329 2.449 2.434 1.00 95.38 118 THR A N 1
ATOM 915 C CA . THR A 1 118 ? -18.728 1.222 2.960 1.00 95.38 118 THR A CA 1
ATOM 916 C C . THR A 1 118 ? -18.866 0.072 1.971 1.00 95.38 118 THR A C 1
ATOM 918 O O . THR A 1 118 ? -19.759 0.049 1.120 1.00 95.38 118 THR A O 1
ATOM 921 N N . ARG A 1 119 ? -17.952 -0.893 2.058 1.00 94.94 119 ARG A N 1
ATOM 922 C CA . ARG A 1 119 ? -17.949 -2.106 1.245 1.00 94.94 119 ARG A CA 1
ATOM 923 C C . ARG A 1 119 ? -17.677 -3.318 2.124 1.00 94.94 119 ARG A C 1
ATOM 925 O O . ARG A 1 119 ? -16.763 -3.308 2.940 1.00 94.94 119 ARG A O 1
ATOM 932 N N . GLN A 1 120 ? -18.457 -4.371 1.924 1.00 94.00 120 GLN A N 1
ATOM 933 C CA . GLN A 1 120 ? -18.232 -5.668 2.553 1.00 94.00 120 GLN A CA 1
ATOM 934 C C . GLN A 1 120 ? -17.245 -6.483 1.716 1.00 94.00 120 GLN A C 1
ATOM 936 O O . GLN A 1 120 ? -17.487 -6.731 0.534 1.00 94.00 120 GLN A O 1
ATOM 941 N N . ILE A 1 121 ? -16.127 -6.872 2.322 1.00 90.44 121 ILE A N 1
ATOM 942 C CA . ILE A 1 121 ? -15.105 -7.721 1.705 1.00 90.44 121 ILE A CA 1
ATOM 943 C C . ILE A 1 121 ? -14.691 -8.743 2.752 1.00 90.44 121 ILE A C 1
ATOM 945 O O . ILE A 1 121 ? -14.226 -8.364 3.826 1.00 90.44 121 ILE A O 1
ATOM 949 N N . ASP A 1 122 ? -14.849 -10.029 2.428 1.00 87.31 122 ASP A N 1
ATOM 950 C CA . ASP A 1 122 ? -14.437 -11.129 3.308 1.00 87.31 122 ASP A CA 1
ATOM 951 C C . ASP A 1 122 ? -15.058 -11.019 4.719 1.00 87.31 122 ASP A C 1
ATOM 953 O O . ASP A 1 122 ? -14.383 -11.092 5.742 1.00 87.31 122 ASP A O 1
ATOM 957 N N . GLY A 1 123 ? -16.361 -10.714 4.769 1.00 89.25 123 GLY A N 1
ATOM 958 C CA . GLY A 1 123 ? -17.124 -10.539 6.013 1.00 89.25 123 GLY A CA 1
ATOM 959 C C . GLY A 1 123 ? -16.770 -9.289 6.829 1.00 89.25 123 GLY A C 1
ATOM 960 O O . GLY A 1 123 ? -17.373 -9.058 7.877 1.00 89.25 123 GLY A O 1
ATOM 961 N N . ARG A 1 124 ? -15.821 -8.472 6.360 1.00 92.31 124 ARG A N 1
ATOM 962 C CA . ARG A 1 124 ? -15.347 -7.262 7.033 1.00 92.31 124 ARG A CA 1
ATOM 963 C C . ARG A 1 124 ? -15.862 -6.009 6.340 1.00 92.31 124 ARG A C 1
ATOM 965 O O . ARG A 1 124 ? -15.953 -5.945 5.113 1.00 92.31 124 ARG A O 1
ATOM 972 N N . THR A 1 125 ? -16.166 -4.993 7.140 1.00 94.44 125 THR A N 1
ATOM 973 C CA . THR A 1 125 ? -16.633 -3.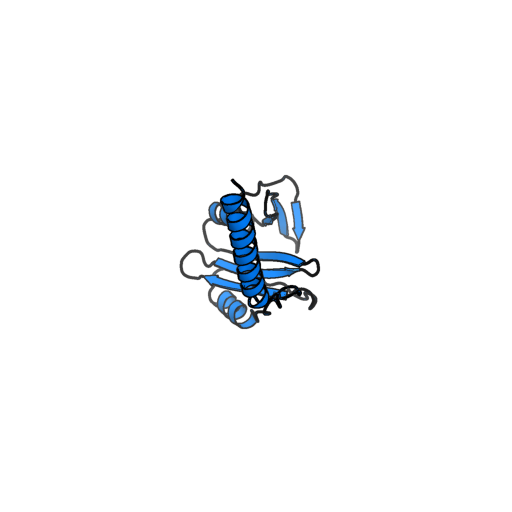693 6.654 1.00 94.44 125 THR A CA 1
ATOM 974 C C . THR A 1 125 ? -15.445 -2.775 6.402 1.00 94.44 125 THR A C 1
ATOM 976 O O . THR A 1 125 ? -14.740 -2.3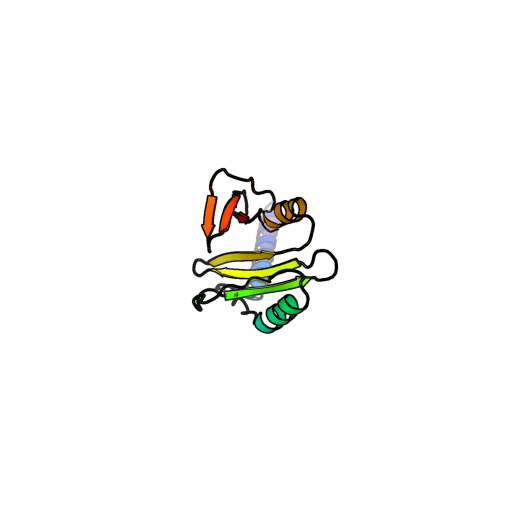83 7.325 1.00 94.44 125 THR A O 1
ATOM 979 N N . TRP A 1 126 ? -15.247 -2.408 5.142 1.00 95.94 126 TRP A N 1
ATOM 980 C CA . TRP A 1 126 ? -14.229 -1.461 4.707 1.00 95.94 126 TRP A CA 1
ATOM 981 C C . TRP A 1 126 ? -14.876 -0.116 4.429 1.00 95.94 126 TRP A C 1
ATOM 983 O O . TRP A 1 126 ? -15.910 -0.057 3.765 1.00 95.94 126 TRP A O 1
ATOM 993 N N . THR A 1 127 ? -14.267 0.966 4.896 1.00 96.62 127 THR A N 1
ATOM 994 C CA . THR A 1 127 ? -14.720 2.320 4.573 1.00 96.62 127 THR A CA 1
ATOM 995 C C . THR A 1 127 ? -13.906 2.869 3.414 1.00 96.62 127 THR A C 1
ATOM 997 O O . THR A 1 127 ? -12.683 2.721 3.392 1.00 96.62 127 THR A O 1
ATOM 1000 N N . ARG A 1 128 ? -14.572 3.498 2.445 1.00 96.50 128 ARG A N 1
ATOM 1001 C CA . ARG A 1 128 ? -13.899 4.158 1.329 1.00 96.50 128 ARG A CA 1
ATOM 1002 C C . ARG A 1 128 ? -13.373 5.521 1.758 1.00 96.50 128 ARG A C 1
ATOM 1004 O O . ARG A 1 128 ? -14.086 6.301 2.390 1.00 96.50 128 ARG A O 1
ATOM 1011 N N . TYR A 1 129 ? -12.138 5.787 1.373 1.00 96.56 129 TYR A N 1
ATOM 1012 C CA . TYR A 1 129 ? -11.482 7.077 1.463 1.00 96.56 129 TYR A CA 1
ATOM 1013 C C . TYR A 1 129 ? -11.218 7.554 0.039 1.00 96.56 129 TYR A C 1
ATOM 1015 O O . TYR A 1 129 ? -10.785 6.758 -0.796 1.00 96.56 129 TYR A O 1
ATOM 1023 N N . GLU A 1 130 ? -11.505 8.823 -0.225 1.00 95.94 130 GLU A N 1
ATOM 1024 C CA . GLU A 1 130 ? -11.324 9.449 -1.538 1.00 95.94 130 GLU A CA 1
ATOM 1025 C C . GLU A 1 130 ? -10.357 10.622 -1.403 1.00 95.94 130 GLU A C 1
ATOM 1027 O O . GLU A 1 130 ? -10.479 11.444 -0.488 1.00 95.94 130 GLU A O 1
ATOM 1032 N N . GLY A 1 131 ? -9.350 10.657 -2.268 1.00 91.88 131 GLY A N 1
ATOM 1033 C CA . GLY A 1 131 ? -8.277 11.642 -2.225 1.00 91.88 131 GLY A CA 1
ATOM 1034 C C . GLY A 1 131 ? -7.881 12.102 -3.619 1.00 91.88 131 GLY A C 1
ATOM 1035 O O . GLY A 1 131 ? -8.235 11.484 -4.616 1.00 91.88 131 GLY A O 1
ATOM 1036 N N . ASP A 1 132 ? -7.108 13.185 -3.688 1.00 88.31 132 ASP A N 1
ATOM 1037 C CA . ASP A 1 132 ? -6.690 13.761 -4.972 1.00 88.31 132 ASP A CA 1
ATOM 1038 C C . ASP A 1 132 ? -5.757 12.829 -5.765 1.00 88.31 132 ASP A C 1
ATOM 1040 O O . ASP A 1 132 ? -5.716 12.887 -6.994 1.00 88.31 132 ASP A O 1
ATOM 1044 N N . HIS A 1 133 ? -4.982 11.992 -5.063 1.00 84.44 133 HIS A N 1
ATOM 1045 C CA . HIS A 1 133 ? -3.983 11.113 -5.676 1.00 84.44 133 HIS A CA 1
ATOM 1046 C C . HIS A 1 133 ? -4.303 9.624 -5.535 1.00 84.44 133 HIS A C 1
ATOM 1048 O O . HIS A 1 133 ? -4.095 8.871 -6.484 1.00 84.44 133 HIS A O 1
ATOM 1054 N N . TYR A 1 134 ? -4.803 9.207 -4.369 1.00 88.12 134 TYR A N 1
ATOM 1055 C CA . TYR A 1 134 ? -5.142 7.817 -4.089 1.00 88.12 134 TYR A CA 1
ATOM 1056 C C . TYR A 1 134 ? -6.504 7.713 -3.418 1.00 88.12 134 TYR A C 1
ATOM 1058 O O . TYR A 1 134 ? -6.789 8.408 -2.441 1.00 88.12 134 TYR A O 1
ATOM 1066 N N . ASP A 1 135 ? -7.288 6.758 -3.900 1.00 94.31 135 ASP A N 1
ATOM 1067 C CA . ASP A 1 135 ? -8.406 6.199 -3.159 1.00 94.31 135 ASP A CA 1
ATOM 1068 C C . ASP A 1 135 ? -7.910 5.051 -2.278 1.00 94.31 135 ASP A C 1
ATOM 1070 O O . ASP A 1 135 ? -6.958 4.341 -2.614 1.00 94.31 135 ASP A O 1
ATOM 1074 N N . ALA A 1 136 ? -8.595 4.821 -1.162 1.00 95.75 136 ALA A N 1
ATOM 1075 C CA . ALA A 1 136 ? -8.295 3.694 -0.293 1.00 95.75 136 ALA A CA 1
ATOM 1076 C C . ALA A 1 136 ? -9.560 3.021 0.232 1.00 95.75 136 ALA A C 1
ATOM 1078 O O . ALA A 1 136 ? -10.608 3.637 0.429 1.00 95.75 136 ALA A O 1
ATOM 1079 N N . LEU A 1 137 ? -9.438 1.726 0.507 1.00 95.88 137 LEU A N 1
ATOM 1080 C CA . LEU A 1 137 ? -10.368 0.996 1.353 1.00 95.88 137 LEU A CA 1
ATOM 1081 C C . LEU A 1 137 ? -9.662 0.751 2.681 1.00 95.88 137 LEU A C 1
ATOM 1083 O O . LEU 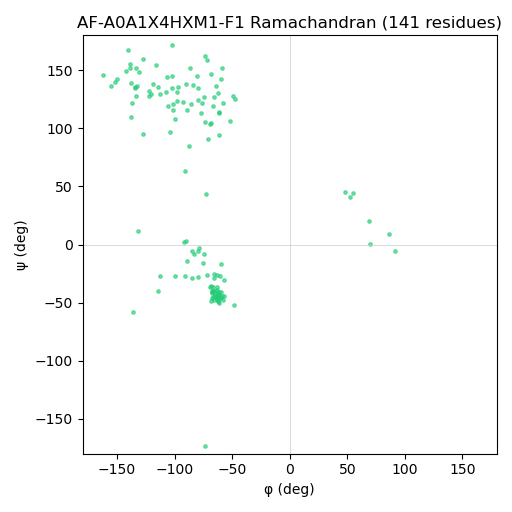A 1 137 ? -8.621 0.098 2.721 1.00 95.88 137 LEU A O 1
ATOM 1087 N N . VAL A 1 138 ? -10.231 1.275 3.762 1.00 95.38 138 VAL A N 1
ATOM 1088 C CA . VAL A 1 138 ? -9.643 1.215 5.102 1.00 95.38 138 VAL A CA 1
ATOM 1089 C C . VAL A 1 138 ? -10.501 0.337 6.004 1.00 95.38 138 VAL A C 1
ATOM 1091 O O . VAL A 1 138 ? -11.714 0.527 6.106 1.00 95.38 138 VAL A O 1
ATOM 1094 N N . LEU A 1 139 ? -9.855 -0.616 6.673 1.00 93.81 139 LEU A N 1
ATOM 1095 C CA . LEU A 1 139 ? -10.447 -1.425 7.730 1.00 93.81 139 LEU A CA 1
ATOM 1096 C C . LEU A 1 139 ? -10.021 -0.847 9.083 1.00 93.81 139 LEU A C 1
ATOM 1098 O O . LEU A 1 139 ? -8.857 -0.954 9.463 1.00 93.81 139 LEU A O 1
ATOM 1102 N N . GLU A 1 140 ? -10.950 -0.211 9.794 1.00 83.31 140 GLU A N 1
ATOM 1103 C CA . GLU A 1 140 ? -10.661 0.413 11.094 1.00 83.31 140 GLU A CA 1
ATOM 1104 C C . GLU A 1 140 ? -10.905 -0.536 12.276 1.00 83.31 140 GLU A C 1
ATOM 1106 O O . GLU A 1 140 ? -10.231 -0.417 13.297 1.00 83.31 140 GLU A O 1
ATOM 1111 N N . ASP A 1 141 ? -11.799 -1.513 12.126 1.00 74.12 141 ASP A N 1
ATOM 1112 C CA . ASP A 1 141 ? -12.194 -2.443 13.191 1.00 74.12 141 ASP A CA 1
ATOM 1113 C C . ASP A 1 141 ? -11.319 -3.703 13.193 1.00 74.12 141 ASP A C 1
ATOM 1115 O O . ASP A 1 141 ? -11.770 -4.819 12.936 1.00 74.12 141 ASP A O 1
ATOM 1119 N N . THR A 1 142 ? -10.027 -3.515 13.444 1.00 68.12 142 THR A N 1
ATOM 1120 C CA . THR A 1 142 ? -9.112 -4.613 13.775 1.00 68.12 142 THR A CA 1
ATOM 1121 C C . THR A 1 142 ? -8.843 -4.557 15.278 1.00 68.12 142 THR A C 1
ATOM 1123 O O . THR A 1 142 ? -8.056 -3.715 15.723 1.00 68.12 142 THR A O 1
ATOM 1126 N N . GLU A 1 143 ? -9.567 -5.358 16.060 1.00 55.75 143 GLU A N 1
ATOM 1127 C CA . GLU A 1 143 ? -9.243 -5.601 17.477 1.00 55.75 143 GLU A CA 1
ATOM 1128 C C . GLU A 1 143 ? -7.943 -6.399 17.632 1.00 55.75 143 GLU A C 1
ATOM 1130 O O . GLU A 1 143 ? -7.665 -7.257 16.758 1.00 55.75 143 GLU A O 1
#

Foldseek 3Di:
DVVVVVVVVVVVVVVVVVVVVVVVVPDPPPDDPPQPADPCPVVQVVLCVQDPDRDDDDDPDDPLKGWRDWDFDNPAWRWTKTWTQHNVRDIDIDIDTNDDPVVRCCVVQVNFAWDPDWDQDPNAIWTWTGDPPDIDTDGPPDD

Sequence (143 aa):
MQKTARDMILSLALITLVAGVVWLFIPHEDGEPDIKRVDYRVDLLTARRAASYPVAAPEGLPEAWKPTSVRYRGTESEAWHLGFRAPDGEYVAVEQSAGKRSAFIEDKTQGAAKTETTRQIDGRTWTRYEGDHYDALVLEDTE

Solvent-accessible surface area (backbone atoms only — not comparable to full-atom values): 8736 Å² total; per-residue (Å²): 122,68,64,63,57,52,51,51,52,52,50,49,52,50,51,53,50,52,49,50,52,53,52,73,70,47,85,78,72,93,55,81,74,80,70,63,67,50,86,48,64,67,58,50,57,49,41,51,71,70,42,96,56,90,69,84,75,91,77,90,73,58,85,63,51,36,36,61,44,70,48,72,42,74,90,82,28,43,33,37,40,42,30,29,31,40,78,90,67,47,80,48,70,52,78,50,61,77,43,63,62,71,63,50,50,46,62,76,31,71,71,31,45,81,52,92,51,70,45,81,53,95,94,38,71,24,37,34,24,53,37,98,86,39,70,40,76,45,72,79,87,72,131

Radius of gyration: 23.91 Å; Cα contacts (8 Å, |Δi|>4): 182; chains: 1; bounding box: 46×60×57 Å

Nearest PDB structures (foldseek):
  8s4s-assembly1_B  TM=3.321E-01  e=5.737E-01  Enterococcus faecalis
  3bpr-assembly3_C  TM=2.598E-01  e=8.550E-01  Homo sapiens
  3bpr-assembly4_D  TM=2.657E-01  e=1.014E+00  Homo sapiens
  5him-assembly1_A  TM=3.038E-01  e=2.830E+00  Methanohalophilus portucalensis FDF-1
  5gwx-assembly1_A  TM=3.056E-01  e=4.465E+00  Methanohalophilus portucalensis FDF-1

pLDDT: mean 86.96, std 11.58, range [49.62, 96.62]

Secondary structure (DSSP, 8-state):
-HHHHHHHHHHHHHHHHHHHHHHHHS----S---------HHHHHHHHHH-SS-----SS--TTSEEEEEEEETTTS-EEEEEEE-TTS-EEEEEE-SS-HHHHHHHHHTTPEEEEEEEEETTEEEEEEE-SS--EEE-----

Mean predicted aligned error: 10.83 Å